Protein AF-A0A4P5STQ3-F1 (afdb_monomer_lite)

pLDDT: mean 89.89, std 7.42, range [56.19, 96.69]

Radius of gyration: 13.45 Å; chains: 1; bounding box: 28×28×45 Å

Sequence (102 aa):
MKIQGPSCEPVLYDSEYIRCVKFPNQDGLLADGDIAIIKRLQGNLIEYSARRVQRSVEDINFIPLSRDHSPYKGYNFHKDKILNSPQFEIIGKILFKFKIFS

Foldseek 3Di:
DADDDCQQPPPDDHRKDFDWDFDKLDCVQDDQQFWWWKWFDDPPDIDTDTFGWHDDPFKIKGHGNDPPPDPDDIDIDGPVCQSVDPGMMTGGTTPDIDHDDD

Secondary structure (DSSP, 8-state):
-B--SGGGTTTS-TT-EEEEEE-TT-GGGPPTT-EEEEEEEETTEEEEEEEEEEE-SSEEEEEES-SS-SS---EEEEHHHHTT-TTEEEEEEEEEEE----

Structure (mmCIF, N/CA/C/O backbone):
data_AF-A0A4P5STQ3-F1
#
_entry.id   AF-A0A4P5STQ3-F1
#
loop_
_atom_site.group_PDB
_atom_site.id
_atom_site.type_symbol
_atom_site.label_atom_id
_atom_site.label_alt_id
_atom_site.label_comp_id
_atom_site.label_asym_id
_atom_site.label_entity_id
_atom_site.label_seq_id
_atom_site.pdbx_PDB_ins_code
_atom_site.Cartn_x
_atom_site.Cartn_y
_atom_site.Cartn_z
_atom_site.occupancy
_atom_site.B_iso_or_equiv
_atom_site.auth_seq_id
_atom_site.auth_comp_id
_atom_site.auth_asym_id
_atom_site.auth_atom_id
_atom_site.pdbx_PDB_model_num
ATOM 1 N N . MET A 1 1 ? -2.918 -0.095 -12.462 1.00 88.62 1 MET A N 1
ATOM 2 C CA . MET A 1 1 ? -2.844 1.352 -12.134 1.00 88.62 1 MET A CA 1
ATOM 3 C C . MET A 1 1 ? -1.474 1.859 -12.562 1.00 88.62 1 MET A C 1
ATOM 5 O O . MET A 1 1 ? -0.557 1.047 -12.550 1.00 88.62 1 MET A O 1
ATOM 9 N N . LYS A 1 2 ? -1.336 3.126 -12.973 1.00 93.00 2 LYS A N 1
ATOM 10 C CA . LYS A 1 2 ? -0.034 3.744 -13.287 1.00 93.00 2 LYS A CA 1
ATOM 11 C C . LYS A 1 2 ? 0.484 4.472 -12.041 1.00 93.00 2 LYS A C 1
ATOM 13 O O . LYS A 1 2 ? -0.304 5.142 -11.379 1.00 93.00 2 LYS A O 1
ATOM 18 N N . ILE A 1 3 ? 1.761 4.311 -11.716 1.00 92.25 3 ILE A N 1
ATOM 19 C CA . ILE A 1 3 ? 2.431 5.017 -10.619 1.00 92.25 3 ILE A CA 1
ATOM 20 C C . ILE A 1 3 ? 2.738 6.449 -11.053 1.00 92.25 3 ILE A C 1
ATOM 22 O O . ILE A 1 3 ? 3.147 6.679 -12.193 1.00 92.25 3 ILE A O 1
ATOM 26 N N . GLN A 1 4 ? 2.520 7.394 -10.139 1.00 88.94 4 GLN A N 1
ATOM 27 C CA . GLN A 1 4 ? 2.823 8.809 -10.325 1.00 88.94 4 GLN A CA 1
ATOM 28 C C . GLN A 1 4 ? 3.613 9.330 -9.123 1.00 88.94 4 GLN A C 1
ATOM 30 O O . GLN A 1 4 ? 3.152 9.241 -7.983 1.00 88.94 4 GLN A O 1
ATOM 35 N N . GLY A 1 5 ? 4.780 9.905 -9.398 1.00 82.94 5 GLY A N 1
ATOM 36 C CA . GLY A 1 5 ? 5.634 10.571 -8.423 1.00 82.94 5 GLY A CA 1
ATOM 37 C C . GLY A 1 5 ? 6.581 9.649 -7.637 1.00 82.94 5 GLY A C 1
ATOM 38 O O . GLY A 1 5 ? 6.470 8.423 -7.683 1.00 82.94 5 GLY A O 1
ATOM 39 N N . PRO A 1 6 ? 7.510 10.246 -6.866 1.00 82.44 6 PRO A N 1
ATOM 40 C CA . PRO A 1 6 ? 8.651 9.536 -6.279 1.00 82.44 6 PRO A CA 1
ATOM 41 C C . PRO A 1 6 ? 8.381 8.954 -4.880 1.00 82.44 6 PRO A C 1
ATOM 43 O O . PRO A 1 6 ? 9.274 8.390 -4.251 1.00 82.44 6 PRO A O 1
ATOM 46 N N . SER A 1 7 ? 7.157 9.074 -4.350 1.00 77.06 7 SER A N 1
ATOM 47 C CA . SER A 1 7 ? 6.808 8.640 -2.981 1.00 77.06 7 SER A CA 1
ATOM 48 C C . SER A 1 7 ? 7.002 7.142 -2.732 1.00 77.06 7 SER A C 1
ATOM 50 O O . SER A 1 7 ? 7.034 6.690 -1.581 1.00 77.06 7 SER A O 1
ATOM 52 N N . CYS A 1 8 ? 7.129 6.379 -3.818 1.00 86.06 8 CYS A N 1
ATOM 53 C CA . CYS A 1 8 ? 7.253 4.939 -3.793 1.00 86.06 8 CYS A CA 1
ATOM 54 C C . CYS A 1 8 ? 8.670 4.413 -4.101 1.00 86.06 8 CYS A C 1
ATOM 56 O O . CYS A 1 8 ? 8.894 3.201 -4.042 1.00 86.06 8 CYS A O 1
ATOM 58 N N . GLU A 1 9 ? 9.631 5.288 -4.408 1.00 88.19 9 GLU A N 1
ATOM 59 C CA . GLU A 1 9 ? 10.974 4.901 -4.858 1.00 88.19 9 GLU A CA 1
ATOM 60 C C . GLU A 1 9 ? 11.904 4.515 -3.702 1.00 88.19 9 GLU A C 1
ATOM 62 O O . GLU A 1 9 ? 11.921 5.194 -2.686 1.00 88.19 9 GLU A O 1
ATOM 67 N N . PRO A 1 10 ? 12.729 3.461 -3.817 1.00 89.38 10 PRO A N 1
ATOM 68 C CA . PRO A 1 10 ? 13.092 2.757 -5.051 1.00 89.38 10 PRO A CA 1
ATOM 69 C C . PRO A 1 10 ? 12.220 1.526 -5.352 1.00 89.38 10 PRO A C 1
ATOM 71 O O . PRO A 1 10 ? 12.556 0.712 -6.207 1.00 89.38 10 PRO A O 1
ATOM 74 N N . VAL A 1 11 ? 11.125 1.320 -4.618 1.00 89.81 11 VAL A N 1
ATOM 75 C CA . VAL A 1 11 ? 10.326 0.092 -4.733 1.00 89.81 11 VAL A CA 1
ATOM 76 C C . VAL A 1 11 ? 9.442 0.124 -5.978 1.00 89.81 11 VAL A C 1
ATOM 78 O O . VAL A 1 11 ? 9.388 -0.860 -6.719 1.00 89.81 11 VAL A O 1
ATOM 81 N N . LEU A 1 12 ? 8.779 1.252 -6.227 1.00 90.94 12 LEU A N 1
ATOM 82 C CA . LEU A 1 12 ? 7.990 1.519 -7.428 1.00 90.94 12 LEU A CA 1
ATOM 83 C C . LEU A 1 12 ? 8.454 2.851 -8.012 1.00 90.94 12 LEU A C 1
ATOM 85 O O . LEU A 1 12 ? 8.505 3.844 -7.289 1.00 90.94 12 LEU A O 1
ATOM 89 N N . TYR A 1 13 ? 8.778 2.849 -9.298 1.00 90.62 13 TYR A N 1
ATOM 90 C CA . TYR A 1 13 ? 9.243 4.029 -10.019 1.00 90.62 13 TYR A CA 1
ATOM 91 C C . TYR A 1 13 ? 8.096 4.727 -10.737 1.00 90.62 13 TYR A C 1
ATOM 93 O O . TYR A 1 13 ? 7.099 4.092 -11.104 1.00 90.62 13 TYR A O 1
ATOM 101 N N . ASP A 1 14 ? 8.263 6.028 -10.975 1.00 89.88 14 ASP A N 1
ATOM 102 C CA . ASP A 1 14 ? 7.322 6.787 -11.792 1.00 89.88 14 ASP A CA 1
ATOM 103 C C . ASP A 1 14 ? 7.067 6.091 -13.139 1.00 89.88 14 ASP A C 1
ATOM 105 O O . ASP A 1 14 ? 7.953 5.484 -13.750 1.00 89.88 14 ASP A O 1
ATOM 109 N N . SER A 1 15 ? 5.812 6.154 -13.584 1.00 91.69 15 SER A N 1
ATOM 110 C CA . SER A 1 15 ? 5.339 5.576 -14.838 1.00 91.69 15 SER A CA 1
ATOM 111 C C . SER A 1 15 ? 5.368 4.045 -14.947 1.00 91.69 15 SER A C 1
ATOM 113 O O . SER A 1 15 ? 4.905 3.512 -15.958 1.00 91.69 15 SER A O 1
ATOM 115 N N . GLU A 1 16 ? 5.793 3.317 -13.907 1.00 93.81 16 GLU A N 1
ATOM 116 C CA . GLU A 1 16 ? 5.528 1.879 -13.803 1.00 93.81 16 GLU A CA 1
ATOM 117 C C . GLU A 1 16 ? 4.023 1.611 -13.680 1.00 93.81 16 GLU A C 1
ATOM 119 O O . GLU A 1 16 ? 3.249 2.399 -13.131 1.00 93.81 16 GLU A O 1
ATOM 124 N N . TYR A 1 17 ? 3.596 0.457 -14.178 1.00 95.06 17 TYR A N 1
ATOM 125 C CA . TYR A 1 17 ? 2.253 -0.051 -13.974 1.00 95.06 17 TYR A CA 1
ATOM 126 C C . TYR A 1 17 ? 2.263 -1.128 -12.901 1.00 95.06 17 TYR A C 1
ATOM 128 O O . TYR A 1 17 ? 3.208 -1.901 -12.769 1.00 95.06 17 TYR A O 1
ATOM 136 N N . ILE A 1 18 ? 1.173 -1.206 -12.149 1.00 94.94 18 ILE A N 1
ATOM 137 C CA . ILE A 1 18 ? 0.978 -2.206 -11.103 1.00 94.94 18 ILE A CA 1
ATOM 138 C C . ILE A 1 18 ? -0.302 -3.001 -11.333 1.00 94.94 18 ILE A C 1
ATOM 140 O O . ILE A 1 18 ? -1.347 -2.451 -11.724 1.00 94.94 18 ILE A O 1
ATOM 144 N N . ARG A 1 19 ? -0.225 -4.301 -11.043 1.00 95.50 19 ARG A N 1
ATOM 145 C CA . ARG A 1 19 ? -1.381 -5.188 -10.913 1.00 95.50 19 ARG A CA 1
ATOM 146 C C . ARG A 1 19 ? -1.668 -5.408 -9.437 1.00 95.50 19 ARG A C 1
ATOM 148 O O . ARG A 1 19 ? -0.761 -5.675 -8.654 1.00 95.50 19 ARG A O 1
ATOM 155 N N . CYS A 1 20 ? -2.940 -5.295 -9.077 1.00 94.75 20 CYS A N 1
ATOM 156 C CA . CYS A 1 20 ? -3.389 -5.368 -7.695 1.00 94.75 20 CYS A CA 1
ATOM 157 C C . CYS A 1 20 ? -4.513 -6.386 -7.576 1.00 94.75 20 CYS A C 1
ATOM 159 O O . CYS A 1 20 ? -5.310 -6.536 -8.506 1.00 94.75 20 CYS A O 1
ATOM 161 N N . VAL A 1 21 ? -4.597 -7.033 -6.423 1.00 95.06 21 VAL A N 1
ATOM 162 C CA . VAL A 1 21 ? -5.819 -7.701 -5.983 1.00 95.06 21 VAL A CA 1
ATOM 163 C C . VAL A 1 21 ? -6.612 -6.704 -5.140 1.00 95.06 21 VAL A C 1
ATOM 165 O O . VAL A 1 21 ? -6.038 -5.995 -4.313 1.00 95.06 21 VAL A O 1
ATOM 168 N N . LYS A 1 22 ? -7.916 -6.597 -5.399 1.00 94.19 22 LYS A N 1
ATOM 169 C CA . LYS A 1 22 ? -8.803 -5.644 -4.728 1.00 94.19 22 LYS A CA 1
ATOM 170 C C . LYS A 1 22 ? -9.555 -6.354 -3.606 1.00 94.19 22 LYS A C 1
ATOM 172 O O . LYS A 1 22 ? -10.200 -7.366 -3.863 1.00 94.19 22 LYS A O 1
ATOM 177 N N . PHE A 1 23 ? -9.496 -5.803 -2.400 1.00 93.81 23 PHE A N 1
ATOM 178 C CA . PHE A 1 23 ? -10.260 -6.261 -1.240 1.00 93.81 23 PHE A CA 1
ATOM 179 C C . PHE A 1 23 ? -10.553 -5.055 -0.334 1.00 93.81 23 PHE A C 1
ATOM 181 O O . PHE A 1 23 ? -9.776 -4.729 0.558 1.00 93.81 23 PHE A O 1
ATOM 188 N N . PRO A 1 24 ? -11.635 -4.309 -0.596 1.00 88.62 24 PRO A N 1
ATOM 189 C CA . PRO A 1 24 ? -11.890 -3.078 0.133 1.00 88.62 24 PRO A CA 1
ATOM 190 C C . PRO A 1 24 ? -12.162 -3.373 1.613 1.00 88.62 24 PRO A C 1
ATOM 192 O O . PRO A 1 24 ? -13.007 -4.214 1.917 1.00 88.62 24 PRO A O 1
ATOM 195 N N . ASN A 1 25 ? -11.455 -2.684 2.513 1.00 84.94 25 ASN A N 1
ATOM 196 C CA . ASN A 1 25 ? -11.626 -2.773 3.972 1.00 84.94 25 ASN A CA 1
ATOM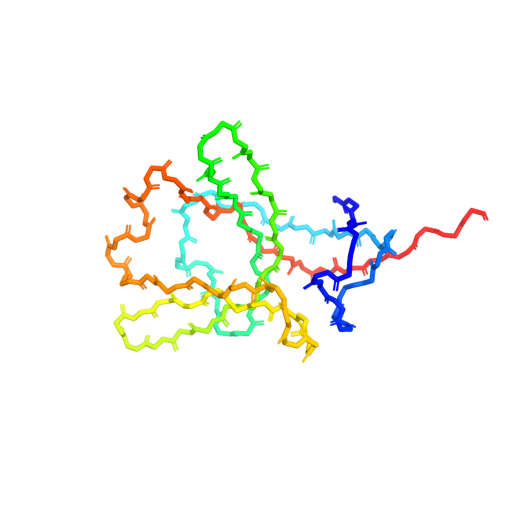 197 C C . ASN A 1 25 ? -11.563 -4.204 4.539 1.00 84.94 25 ASN A C 1
ATOM 199 O O . ASN A 1 25 ? -12.337 -4.582 5.414 1.00 84.94 25 ASN A O 1
ATOM 203 N N . GLN A 1 26 ? -10.616 -4.999 4.040 1.00 86.06 26 GLN A N 1
ATOM 204 C CA . GLN A 1 26 ? -10.295 -6.322 4.580 1.00 86.06 26 GLN A CA 1
ATOM 205 C C . GLN A 1 26 ? -8.808 -6.376 4.937 1.00 86.06 26 GLN A C 1
ATOM 207 O O . GLN A 1 26 ? -7.975 -6.831 4.153 1.00 86.06 26 GLN A O 1
ATOM 212 N N . ASP A 1 27 ? -8.453 -5.876 6.120 1.00 84.31 27 ASP A N 1
ATOM 213 C CA . ASP A 1 27 ? -7.058 -5.814 6.566 1.00 84.31 27 ASP A CA 1
ATOM 214 C C . ASP A 1 27 ? -6.459 -7.206 6.843 1.00 84.31 27 ASP A C 1
ATOM 216 O O . ASP A 1 27 ? -5.246 -7.374 6.740 1.00 84.31 27 ASP A O 1
ATOM 220 N N . GLY A 1 28 ? -7.286 -8.215 7.145 1.00 86.31 28 GLY A N 1
ATOM 221 C CA . GLY A 1 28 ? -6.857 -9.604 7.358 1.00 86.31 28 GLY A CA 1
ATOM 222 C C . GLY A 1 28 ? -6.184 -10.264 6.145 1.00 86.31 28 GLY A C 1
ATOM 223 O O . GLY A 1 28 ? -5.511 -11.278 6.297 1.00 86.31 28 GLY A O 1
ATOM 224 N N . LEU A 1 29 ? -6.314 -9.680 4.947 1.00 90.00 29 LEU A N 1
ATOM 225 C CA . LEU A 1 29 ? -5.656 -10.146 3.717 1.00 90.00 29 LEU A CA 1
ATOM 226 C C . LEU A 1 29 ? -4.270 -9.511 3.477 1.00 90.00 29 LEU A C 1
ATOM 228 O O . LEU A 1 29 ? -3.597 -9.836 2.487 1.00 90.00 29 LEU A O 1
ATOM 232 N N . LEU A 1 30 ? -3.845 -8.611 4.371 1.00 94.25 30 LEU A N 1
ATOM 233 C CA . LEU A 1 30 ? -2.530 -7.975 4.364 1.00 94.25 30 LEU A CA 1
ATOM 234 C C . LEU A 1 30 ? -1.581 -8.664 5.347 1.00 94.25 30 LEU A C 1
ATOM 236 O O . LEU A 1 30 ? -1.826 -8.683 6.558 1.00 94.25 30 LEU A O 1
ATOM 240 N N . ALA A 1 31 ? -0.462 -9.154 4.822 1.00 94.31 31 ALA A N 1
ATOM 241 C CA . ALA A 1 31 ? 0.655 -9.672 5.597 1.00 94.31 31 ALA A CA 1
ATOM 242 C C . ALA A 1 31 ? 1.705 -8.584 5.880 1.00 94.31 31 ALA A C 1
ATOM 244 O O . ALA A 1 31 ? 1.725 -7.527 5.246 1.00 94.31 31 ALA A O 1
ATOM 245 N N . ASP A 1 32 ? 2.596 -8.851 6.836 1.00 96.06 32 ASP A N 1
ATOM 246 C CA . ASP A 1 32 ? 3.778 -8.019 7.059 1.00 96.06 32 ASP A CA 1
ATOM 247 C C . ASP A 1 32 ? 4.650 -7.977 5.792 1.00 96.06 32 ASP A C 1
ATOM 249 O O . ASP A 1 32 ? 4.871 -9.001 5.146 1.00 96.06 32 ASP A O 1
ATOM 253 N N . GLY A 1 33 ? 5.096 -6.785 5.396 1.00 95.12 33 GLY A N 1
ATOM 254 C CA . GLY A 1 33 ? 5.882 -6.570 4.180 1.00 95.12 33 GLY A CA 1
ATOM 255 C C . GLY A 1 33 ? 5.075 -6.409 2.886 1.00 95.12 33 GLY A C 1
ATOM 256 O O . GLY A 1 33 ? 5.644 -5.918 1.904 1.00 95.12 33 GLY A O 1
ATOM 257 N N . ASP A 1 34 ? 3.773 -6.732 2.873 1.00 96.69 34 ASP A N 1
ATOM 258 C CA . ASP A 1 34 ? 2.906 -6.484 1.712 1.00 96.69 34 ASP A CA 1
ATOM 259 C C . ASP A 1 34 ? 2.920 -4.994 1.328 1.00 96.69 34 ASP A C 1
ATOM 261 O O . ASP A 1 34 ? 3.038 -4.103 2.175 1.00 96.69 34 ASP A O 1
ATOM 265 N N . ILE A 1 35 ? 2.745 -4.704 0.036 1.00 96.31 35 ILE A N 1
ATOM 266 C CA . ILE A 1 35 ? 2.549 -3.333 -0.441 1.00 96.31 35 ILE A CA 1
ATOM 267 C C . ILE A 1 35 ? 1.054 -3.103 -0.656 1.00 96.31 35 ILE A C 1
ATOM 269 O O . ILE A 1 35 ? 0.479 -3.538 -1.657 1.00 96.31 35 ILE A O 1
ATOM 273 N N . ALA A 1 36 ? 0.425 -2.419 0.293 1.00 96.25 36 ALA A N 1
ATOM 274 C CA . ALA A 1 36 ? -0.987 -2.075 0.244 1.00 96.25 36 ALA A CA 1
ATOM 275 C C . ALA A 1 36 ? -1.222 -0.821 -0.600 1.00 96.25 36 ALA A C 1
ATOM 277 O O . ALA A 1 36 ? -0.416 0.111 -0.590 1.00 96.25 36 ALA A O 1
ATOM 278 N N . ILE A 1 37 ? -2.366 -0.777 -1.279 1.00 95.75 37 ILE A N 1
ATOM 279 C CA . ILE A 1 37 ? -2.931 0.458 -1.814 1.00 95.75 37 ILE A CA 1
ATOM 280 C C . ILE A 1 37 ? -3.961 0.957 -0.824 1.00 95.75 37 ILE A C 1
ATOM 282 O O . ILE A 1 37 ? -4.913 0.246 -0.493 1.00 95.75 37 ILE A O 1
ATOM 286 N N . ILE A 1 38 ? -3.775 2.194 -0.390 1.00 95.00 38 ILE A N 1
ATOM 287 C CA . ILE A 1 38 ? -4.683 2.871 0.520 1.00 95.00 38 ILE A CA 1
ATOM 288 C C . ILE A 1 38 ? -5.264 4.101 -0.158 1.00 95.00 38 ILE A C 1
ATOM 290 O O . ILE A 1 38 ? -4.637 4.720 -1.022 1.00 95.00 38 ILE A O 1
ATOM 294 N N . LYS A 1 39 ? -6.468 4.454 0.262 1.00 94.69 39 LYS A N 1
ATOM 295 C CA . LYS A 1 39 ? -7.132 5.699 -0.080 1.00 94.69 39 LYS A CA 1
ATOM 296 C C . LYS A 1 39 ? -7.352 6.481 1.201 1.00 94.69 39 LYS A C 1
ATOM 298 O O . LYS A 1 39 ? -7.771 5.925 2.215 1.00 94.69 39 LYS A O 1
ATOM 303 N N . ARG A 1 40 ? -7.076 7.776 1.148 1.00 92.88 40 ARG A N 1
ATOM 304 C CA . ARG A 1 40 ? -7.234 8.691 2.270 1.00 92.88 40 ARG A CA 1
ATOM 305 C C . ARG A 1 40 ? -7.982 9.939 1.857 1.00 92.88 40 ARG A C 1
ATOM 307 O O . ARG A 1 40 ? -7.759 10.464 0.770 1.00 92.88 40 ARG A O 1
ATOM 314 N N . LEU A 1 41 ? -8.823 10.427 2.758 1.00 92.81 41 LEU A N 1
ATOM 315 C CA . LEU A 1 41 ? -9.491 11.712 2.622 1.00 92.81 41 LEU A CA 1
ATOM 316 C C . LEU A 1 41 ? -8.762 12.754 3.480 1.00 92.81 41 LEU A C 1
ATOM 318 O O . LEU A 1 41 ? -8.598 12.570 4.685 1.00 92.81 41 LEU A O 1
ATOM 322 N N . GLN A 1 42 ? -8.318 13.845 2.861 1.00 86.62 42 GLN A N 1
ATOM 323 C CA . GLN A 1 42 ? -7.696 14.986 3.533 1.00 86.62 42 GLN A CA 1
ATOM 324 C C . GLN A 1 42 ? -8.453 16.265 3.184 1.00 86.62 42 GLN A C 1
ATOM 326 O O . GLN A 1 42 ? -8.215 16.883 2.146 1.00 86.62 42 GLN A O 1
ATOM 331 N N . GLY A 1 43 ? -9.394 16.650 4.047 1.00 87.50 43 GLY A N 1
ATOM 332 C CA . GLY A 1 43 ? -10.355 17.699 3.711 1.00 87.50 43 GLY A CA 1
ATOM 333 C C . GLY A 1 43 ? -11.155 17.288 2.474 1.00 87.50 43 GLY A C 1
ATOM 334 O O . GLY A 1 43 ? -11.824 16.260 2.494 1.00 87.50 43 GLY A O 1
ATOM 335 N N . ASN A 1 44 ? -11.020 18.050 1.388 1.00 89.25 44 ASN A N 1
ATOM 336 C CA . ASN A 1 44 ? -11.698 17.782 0.114 1.00 89.25 44 ASN A CA 1
ATOM 337 C C . ASN A 1 44 ? -10.838 16.994 -0.894 1.00 89.25 44 ASN A C 1
ATOM 339 O O . ASN A 1 44 ? -11.277 16.757 -2.017 1.00 89.25 44 ASN A O 1
ATOM 343 N N . LEU A 1 45 ? -9.610 16.615 -0.528 1.00 90.38 45 LEU A N 1
ATOM 344 C CA . LEU A 1 45 ? -8.690 15.895 -1.408 1.00 90.38 45 LEU A CA 1
ATOM 345 C C . LEU A 1 45 ? -8.720 14.393 -1.128 1.00 90.38 45 LEU A C 1
ATOM 347 O O . LEU A 1 45 ? -8.735 13.965 0.027 1.00 90.38 45 LEU A O 1
ATOM 351 N N . ILE A 1 46 ? -8.675 13.597 -2.199 1.00 91.62 46 ILE A N 1
ATOM 352 C CA . ILE A 1 46 ? -8.519 12.143 -2.129 1.00 91.62 46 ILE A CA 1
ATOM 353 C C . ILE A 1 46 ? -7.092 11.791 -2.546 1.00 91.62 46 ILE A C 1
ATOM 355 O O . ILE A 1 46 ? -6.682 12.049 -3.676 1.00 91.62 46 ILE A O 1
ATOM 359 N N . GLU A 1 47 ? -6.352 11.174 -1.634 1.00 89.75 47 GLU A N 1
ATOM 360 C CA . GLU A 1 47 ? -5.019 10.629 -1.875 1.00 89.75 47 GLU A CA 1
ATOM 361 C C . GLU A 1 47 ? -5.133 9.117 -2.091 1.00 89.75 47 GLU A C 1
ATOM 363 O O . GLU A 1 47 ? -5.698 8.417 -1.251 1.00 89.75 47 GLU A O 1
ATOM 368 N N . TYR A 1 48 ? -4.551 8.601 -3.175 1.00 91.75 48 TYR A N 1
ATOM 369 C CA . TYR A 1 48 ? -4.261 7.175 -3.326 1.00 91.75 48 TYR A CA 1
ATOM 370 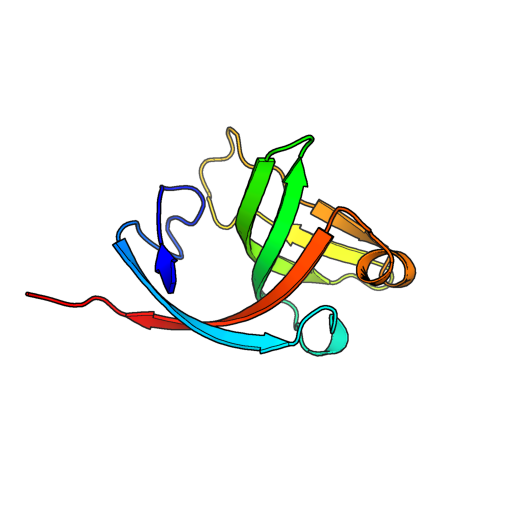C C . TYR A 1 48 ? -2.752 6.981 -3.225 1.00 91.75 48 TYR A C 1
ATOM 372 O O . TYR A 1 48 ? -2.005 7.605 -3.978 1.00 91.75 48 TYR A O 1
ATOM 380 N N . SER A 1 49 ? -2.288 6.121 -2.321 1.00 91.81 49 SER A N 1
ATOM 381 C CA . SER A 1 49 ? -0.854 5.851 -2.181 1.00 91.81 49 SER A CA 1
ATOM 382 C C . SER A 1 49 ? -0.553 4.384 -1.893 1.00 91.81 49 SER A C 1
ATOM 384 O O . SER A 1 49 ? -1.374 3.653 -1.335 1.00 91.81 49 SER A O 1
ATOM 386 N N . ALA A 1 50 ? 0.635 3.946 -2.319 1.00 93.81 50 ALA A N 1
ATOM 387 C CA . ALA A 1 50 ? 1.162 2.620 -2.025 1.00 93.81 50 ALA A CA 1
ATOM 388 C C . ALA A 1 50 ? 2.048 2.680 -0.775 1.00 93.81 50 ALA A C 1
ATOM 390 O O . ALA A 1 50 ? 2.898 3.564 -0.652 1.00 93.81 50 ALA A O 1
ATOM 391 N N . ARG A 1 51 ? 1.845 1.755 0.165 1.00 93.81 51 ARG A N 1
ATOM 392 C CA . ARG A 1 51 ? 2.520 1.750 1.471 1.00 93.81 51 ARG A CA 1
ATOM 393 C C . ARG A 1 51 ? 2.939 0.339 1.856 1.00 93.81 51 ARG A C 1
ATOM 395 O O . ARG A 1 51 ? 2.210 -0.611 1.583 1.00 93.81 51 ARG A O 1
ATOM 402 N N . ARG A 1 52 ? 4.091 0.203 2.516 1.00 95.00 52 ARG A N 1
ATOM 403 C CA . ARG A 1 52 ? 4.507 -1.072 3.110 1.00 95.00 52 ARG A CA 1
ATOM 404 C C . ARG A 1 52 ? 3.713 -1.313 4.383 1.00 95.00 52 ARG A C 1
ATOM 406 O O . ARG A 1 52 ? 3.663 -0.440 5.245 1.00 95.00 52 ARG A O 1
ATOM 413 N N . VAL A 1 53 ? 3.120 -2.490 4.491 1.00 96.44 53 VAL A N 1
ATOM 414 C CA . VAL A 1 53 ? 2.428 -2.936 5.694 1.00 96.44 53 VAL A CA 1
ATOM 415 C C . VAL A 1 53 ? 3.463 -3.414 6.702 1.00 96.44 53 VAL A C 1
ATOM 417 O O . VAL A 1 53 ? 4.336 -4.209 6.360 1.00 96.44 53 VAL A O 1
ATOM 420 N N . GLN A 1 54 ? 3.353 -2.938 7.938 1.00 96.25 54 GLN A N 1
ATOM 421 C CA . GLN A 1 54 ? 4.055 -3.504 9.080 1.00 96.25 54 GLN A CA 1
ATOM 422 C C . GLN A 1 54 ? 3.059 -3.796 10.202 1.00 96.25 54 GLN A C 1
ATOM 424 O O . GLN A 1 54 ? 2.368 -2.886 10.662 1.00 96.25 54 GLN A O 1
ATOM 429 N N . ARG A 1 55 ? 2.967 -5.045 10.659 1.00 93.69 55 ARG A N 1
ATOM 430 C CA . ARG A 1 55 ? 2.014 -5.446 11.707 1.00 93.69 55 ARG A CA 1
ATOM 431 C C . ARG A 1 55 ? 2.717 -5.618 13.050 1.00 93.69 55 ARG A C 1
ATOM 433 O O . ARG A 1 55 ? 3.803 -6.181 13.123 1.00 93.69 55 ARG A O 1
ATOM 440 N N . SER A 1 56 ? 2.064 -5.175 14.118 1.00 92.12 56 SER A N 1
ATOM 441 C CA . SER A 1 56 ? 2.406 -5.546 15.494 1.00 92.12 56 SER A CA 1
ATOM 442 C C . SER A 1 56 ? 1.289 -6.419 16.077 1.00 92.12 56 SER A C 1
ATOM 444 O O . SER A 1 56 ? 0.383 -6.853 15.354 1.00 92.12 56 SER A O 1
ATOM 446 N N . VAL A 1 57 ? 1.348 -6.722 17.377 1.00 90.88 57 VAL A N 1
ATOM 447 C CA . VAL A 1 57 ? 0.288 -7.475 18.068 1.00 90.88 57 VAL A CA 1
ATOM 448 C C . VAL A 1 57 ? -1.043 -6.718 18.002 1.00 90.88 57 VAL A C 1
ATOM 450 O O . VAL A 1 57 ? -2.048 -7.308 17.605 1.00 90.88 57 VAL A O 1
ATOM 453 N N . GLU A 1 58 ? -1.035 -5.413 18.259 1.00 94.25 58 GLU A N 1
ATOM 454 C CA . GLU A 1 58 ? -2.251 -4.590 18.386 1.00 94.25 58 GLU A CA 1
ATOM 455 C C . GLU A 1 58 ? -2.481 -3.660 17.188 1.00 94.25 58 GLU A C 1
ATOM 457 O O . GLU A 1 58 ? -3.618 -3.291 16.892 1.00 94.25 58 GLU A O 1
ATOM 462 N N . ASP A 1 59 ? -1.429 -3.365 16.421 1.00 94.94 59 ASP A N 1
ATOM 463 C CA . ASP A 1 59 ? -1.471 -2.340 15.384 1.00 94.94 59 ASP A CA 1
ATOM 464 C C . ASP A 1 59 ? -1.164 -2.863 13.982 1.00 94.94 59 ASP A C 1
ATOM 466 O O . ASP A 1 59 ? -0.571 -3.927 13.757 1.00 94.94 59 AS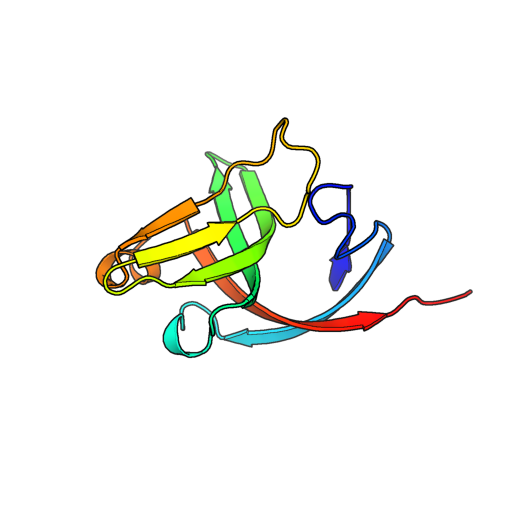P A O 1
ATOM 470 N N . ILE A 1 60 ? -1.544 -2.037 13.015 1.00 95.38 60 ILE A N 1
ATOM 471 C CA . ILE A 1 60 ? -1.116 -2.094 11.628 1.00 95.38 60 ILE A CA 1
ATOM 472 C C . ILE A 1 60 ? -0.562 -0.726 11.216 1.00 95.38 60 ILE A C 1
ATOM 474 O O . ILE A 1 60 ? -1.178 0.322 11.420 1.00 95.38 60 ILE A O 1
ATOM 478 N N . ASN A 1 61 ? 0.625 -0.745 10.623 1.00 95.12 61 ASN A N 1
ATOM 479 C CA . ASN A 1 61 ? 1.348 0.427 10.161 1.00 95.12 61 ASN A CA 1
ATOM 480 C C . ASN A 1 61 ? 1.443 0.416 8.634 1.00 95.12 61 ASN A C 1
ATOM 482 O O . ASN A 1 61 ? 1.752 -0.606 8.027 1.00 95.12 61 ASN A O 1
ATOM 486 N N . PHE A 1 62 ? 1.230 1.574 8.018 1.00 94.56 62 PHE A N 1
ATOM 487 C CA . PHE A 1 62 ? 1.389 1.822 6.589 1.00 94.56 62 PHE A CA 1
ATOM 488 C C . PHE A 1 62 ? 2.544 2.791 6.392 1.00 94.56 62 PHE A C 1
ATOM 490 O O . PHE A 1 62 ? 2.401 4.005 6.545 1.00 94.56 62 PHE A O 1
ATOM 497 N N . ILE A 1 63 ? 3.704 2.244 6.066 1.00 92.69 63 ILE A N 1
ATOM 498 C CA . ILE A 1 63 ? 4.968 2.967 5.999 1.00 92.69 63 ILE A CA 1
ATOM 499 C C . ILE A 1 63 ? 5.181 3.458 4.560 1.00 92.69 63 ILE A C 1
ATOM 501 O O . ILE A 1 63 ? 4.887 2.719 3.613 1.00 92.69 63 ILE A O 1
ATOM 505 N N . PRO A 1 64 ? 5.666 4.697 4.346 1.00 90.44 64 PRO A N 1
ATOM 506 C CA . PRO A 1 64 ? 6.137 5.119 3.031 1.00 90.44 64 PRO A CA 1
ATOM 507 C C . PRO A 1 64 ? 7.149 4.117 2.464 1.00 90.44 64 PRO A C 1
ATOM 509 O O . PRO A 1 64 ? 7.969 3.567 3.195 1.00 90.44 64 PRO A O 1
ATOM 512 N N . LEU A 1 65 ? 7.105 3.880 1.155 1.00 89.88 65 LEU A N 1
ATOM 513 C CA . LEU A 1 65 ? 8.128 3.055 0.505 1.00 89.88 65 LEU A CA 1
ATOM 514 C C . LEU A 1 65 ? 9.414 3.851 0.255 1.00 89.88 65 LEU A C 1
ATOM 516 O O . LEU A 1 65 ? 10.476 3.238 0.119 1.00 89.88 65 LEU A O 1
ATOM 520 N N . SER A 1 66 ? 9.307 5.186 0.212 1.00 84.88 66 SER A N 1
ATOM 521 C CA . SER A 1 66 ? 10.446 6.068 0.004 1.00 84.88 66 SER A CA 1
ATOM 522 C C . SER A 1 66 ? 11.475 5.994 1.123 1.00 84.88 66 SER A C 1
ATOM 524 O O . SER A 1 66 ? 11.122 6.044 2.301 1.00 84.88 66 SER A O 1
ATOM 526 N N . ARG A 1 67 ? 12.749 5.872 0.733 1.00 73.00 67 ARG A N 1
ATOM 527 C CA . ARG A 1 67 ? 13.901 5.938 1.648 1.00 73.00 67 ARG A CA 1
ATOM 528 C C . ARG A 1 67 ? 14.295 7.379 1.981 1.00 73.00 67 ARG A C 1
ATOM 530 O O . ARG A 1 67 ? 14.886 7.614 3.031 1.00 73.00 67 ARG A O 1
ATOM 537 N N . ASP A 1 68 ? 13.924 8.331 1.127 1.00 69.25 68 ASP A N 1
ATOM 538 C CA . ASP A 1 68 ? 14.261 9.741 1.298 1.00 69.25 68 ASP A CA 1
ATOM 539 C C . ASP A 1 68 ? 13.206 10.403 2.200 1.00 69.25 68 ASP A C 1
ATOM 541 O O . ASP A 1 68 ? 12.137 10.860 1.788 1.00 69.25 68 ASP A O 1
ATOM 545 N N . HIS A 1 69 ? 13.499 10.362 3.499 1.00 56.19 69 HIS A N 1
ATOM 546 C CA . HIS A 1 69 ? 12.639 10.748 4.618 1.00 56.19 69 HIS A CA 1
ATOM 547 C C . HIS A 1 69 ? 12.320 12.254 4.712 1.00 56.19 69 HIS A C 1
ATOM 549 O O . HIS A 1 69 ? 12.725 12.887 5.685 1.00 56.19 69 HIS A O 1
ATOM 555 N N . SER A 1 70 ? 11.579 12.874 3.782 1.00 56.88 70 SER A N 1
ATOM 556 C CA . SER A 1 70 ? 11.330 14.325 3.954 1.00 56.88 70 SER A CA 1
ATOM 557 C C . SER A 1 70 ? 9.933 14.915 3.723 1.00 56.88 70 SER A C 1
ATOM 559 O O . SER A 1 70 ? 9.683 15.996 4.248 1.00 56.88 70 SER A O 1
ATOM 561 N N . PRO A 1 71 ? 8.957 14.236 3.088 1.00 71.25 71 PRO A N 1
ATOM 562 C CA . PRO A 1 71 ? 7.556 14.661 3.298 1.00 71.25 71 PRO A CA 1
ATOM 563 C C . PRO A 1 71 ? 6.545 13.544 3.596 1.00 71.25 71 PRO A C 1
ATOM 565 O O . PRO A 1 71 ? 5.444 13.819 4.080 1.00 71.25 71 PRO A O 1
ATOM 568 N N . TYR A 1 72 ? 6.867 12.281 3.318 1.00 77.00 72 TYR A N 1
ATOM 569 C CA . TYR A 1 72 ? 5.869 11.212 3.363 1.00 77.00 72 TYR A CA 1
ATOM 570 C C . TYR A 1 72 ? 5.723 10.647 4.774 1.00 77.00 72 TYR A C 1
ATOM 572 O O . TYR A 1 72 ? 6.637 10.031 5.314 1.00 77.00 72 TYR A O 1
ATOM 580 N N . LYS A 1 73 ? 4.545 10.832 5.373 1.00 83.31 73 LYS A N 1
ATOM 581 C CA . LYS A 1 73 ? 4.224 10.293 6.700 1.00 83.31 73 LYS A CA 1
ATOM 582 C C . LYS A 1 73 ? 3.669 8.877 6.593 1.00 83.31 73 LYS A C 1
ATOM 584 O O . LYS A 1 73 ? 2.962 8.567 5.632 1.00 83.31 73 LYS A O 1
ATOM 589 N N . GLY A 1 74 ? 4.010 8.030 7.561 1.00 88.50 74 GLY A N 1
ATOM 590 C CA . GLY A 1 74 ? 3.339 6.749 7.766 1.00 88.50 74 GLY A CA 1
ATOM 591 C C . GLY A 1 74 ? 2.020 6.916 8.513 1.00 88.50 74 GLY A C 1
ATOM 592 O O . GLY A 1 74 ? 1.746 7.979 9.072 1.00 88.50 74 GLY A O 1
ATOM 593 N N . TYR A 1 75 ? 1.215 5.859 8.522 1.00 91.50 75 TYR A N 1
ATOM 594 C CA . TYR A 1 75 ? -0.061 5.823 9.235 1.00 91.50 75 TYR A CA 1
ATOM 595 C C . TYR A 1 75 ? -0.105 4.607 10.145 1.00 91.50 75 TYR A C 1
ATOM 597 O O . TYR A 1 75 ? 0.171 3.501 9.692 1.00 91.50 75 TYR A O 1
ATOM 605 N N . ASN A 1 76 ? -0.451 4.816 11.407 1.00 94.12 76 ASN A N 1
ATOM 606 C CA . ASN A 1 76 ? -0.615 3.763 12.398 1.00 94.12 76 ASN A CA 1
ATOM 607 C C . ASN A 1 76 ? -2.090 3.695 12.792 1.00 94.12 76 ASN A C 1
ATOM 609 O O . ASN A 1 76 ? -2.733 4.729 12.988 1.00 94.12 76 ASN A O 1
ATOM 613 N N . PHE A 1 77 ? -2.608 2.478 12.889 1.00 94.06 77 PHE A N 1
ATOM 614 C CA . PHE A 1 77 ? -3.946 2.217 13.383 1.00 94.06 77 PHE A CA 1
ATOM 615 C C . PHE A 1 77 ? -3.914 1.019 14.318 1.00 94.06 77 PHE A C 1
ATOM 617 O O . PHE A 1 77 ? -3.341 -0.015 13.977 1.00 94.06 77 PHE A O 1
ATOM 624 N N . HIS A 1 78 ? -4.644 1.128 15.424 1.00 93.88 78 HIS A N 1
ATOM 625 C CA . HIS A 1 78 ? -5.081 -0.045 16.170 1.00 93.88 78 HIS A CA 1
ATOM 626 C C . HIS A 1 78 ? -5.967 -0.910 15.260 1.00 93.88 78 HIS A C 1
ATOM 628 O O . HIS A 1 78 ? -6.838 -0.369 14.563 1.00 93.88 78 HIS A O 1
ATOM 634 N N . LYS A 1 79 ? -5.776 -2.234 15.260 1.00 89.12 79 LYS A N 1
ATOM 635 C CA . LYS A 1 79 ? -6.457 -3.161 14.331 1.00 89.12 79 LYS A CA 1
ATOM 636 C C . LYS A 1 79 ? -7.983 -3.046 14.369 1.00 89.12 79 LYS A C 1
ATOM 638 O O . LYS A 1 79 ? -8.618 -3.066 13.323 1.00 89.12 79 LYS A O 1
ATOM 643 N N . ASP A 1 80 ? -8.565 -2.790 15.536 1.00 89.50 80 ASP A N 1
ATOM 644 C CA . ASP A 1 80 ? -10.026 -2.644 15.681 1.00 89.50 80 ASP A CA 1
ATOM 645 C C . ASP A 1 80 ? -10.590 -1.325 15.121 1.00 89.50 80 ASP A C 1
ATOM 647 O O . ASP A 1 80 ? -11.800 -1.162 14.948 1.00 89.50 80 ASP A O 1
ATOM 651 N N . LYS A 1 81 ? -9.726 -0.339 14.853 1.00 89.19 81 LYS A N 1
ATOM 652 C CA . LYS A 1 81 ? -10.143 1.009 14.437 1.00 89.19 81 LYS A CA 1
ATOM 653 C C . LYS A 1 81 ? -10.028 1.238 12.938 1.00 89.19 81 LYS A C 1
ATOM 655 O O . LYS A 1 81 ? -10.720 2.108 12.414 1.00 89.19 81 LYS A O 1
ATOM 660 N N . ILE A 1 82 ? -9.175 0.486 12.245 1.00 89.12 82 ILE A N 1
ATOM 661 C CA . ILE A 1 82 ? -8.858 0.751 10.838 1.00 89.12 82 ILE A CA 1
ATOM 662 C C . ILE A 1 82 ? -10.078 0.638 9.922 1.00 89.12 82 ILE A C 1
ATOM 664 O O . ILE A 1 82 ? -10.311 1.530 9.111 1.00 89.12 82 ILE A O 1
ATOM 668 N N . LEU A 1 83 ? -10.888 -0.408 10.095 1.00 86.19 83 LEU A N 1
ATOM 669 C CA . LEU A 1 83 ? -12.060 -0.669 9.253 1.00 86.19 83 LEU A CA 1
ATOM 670 C C . LEU A 1 83 ? -13.208 0.319 9.502 1.00 86.19 83 LEU A C 1
ATOM 672 O O . LEU A 1 83 ? -14.102 0.449 8.671 1.00 86.19 83 LEU A O 1
ATOM 676 N N . ASN A 1 84 ? -13.157 1.037 10.625 1.00 87.00 84 ASN A N 1
ATOM 677 C CA . ASN A 1 84 ? -14.158 2.016 11.038 1.00 87.00 84 ASN A CA 1
ATOM 678 C C . ASN A 1 84 ? -13.741 3.461 10.722 1.00 87.00 84 ASN A C 1
ATOM 680 O O . ASN A 1 84 ? -14.451 4.399 11.083 1.00 87.00 84 ASN A O 1
ATOM 684 N N . SER A 1 85 ? -12.584 3.673 10.086 1.00 88.56 85 SER A N 1
ATOM 685 C CA . SER A 1 85 ? -12.094 5.016 9.789 1.00 88.56 85 SER A CA 1
ATOM 686 C C . SER A 1 85 ? -12.797 5.601 8.555 1.00 88.56 85 SER A C 1
ATOM 688 O O . SER A 1 85 ? -12.573 5.125 7.445 1.00 88.56 85 SER A O 1
ATOM 690 N N . PRO A 1 86 ? -13.592 6.682 8.676 1.00 87.56 86 PRO A N 1
ATOM 691 C CA . PRO A 1 86 ? -14.287 7.271 7.525 1.00 87.56 86 PRO A CA 1
ATOM 692 C C . PRO A 1 86 ? -13.340 7.977 6.542 1.00 87.56 86 PRO A C 1
ATOM 694 O O . PRO A 1 86 ? -13.723 8.301 5.421 1.00 87.56 86 PRO A O 1
ATOM 697 N N . GLN A 1 87 ? -12.103 8.246 6.961 1.00 92.00 87 GLN A N 1
ATOM 698 C CA . GLN A 1 87 ? -11.100 8.966 6.175 1.00 92.00 87 GLN A CA 1
ATOM 699 C C . GLN A 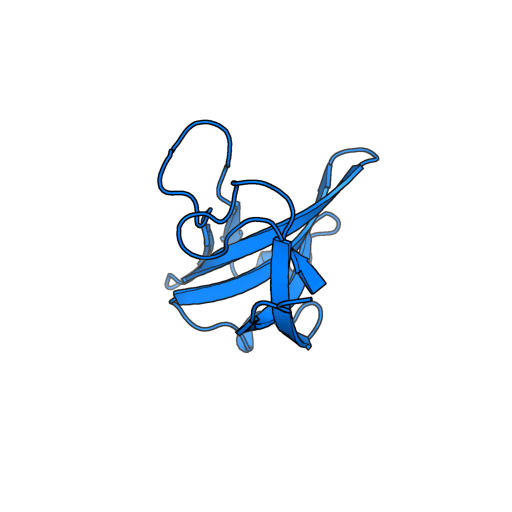1 87 ? -10.043 8.037 5.573 1.00 92.00 87 GLN A C 1
ATOM 701 O O . GLN A 1 87 ? -9.101 8.527 4.948 1.00 92.00 87 GLN A O 1
ATOM 706 N N . PHE A 1 88 ? -10.161 6.722 5.772 1.00 93.88 88 PHE A N 1
ATOM 707 C CA . PHE A 1 88 ? -9.152 5.753 5.372 1.00 93.88 88 PHE A CA 1
ATOM 708 C C . PHE A 1 88 ? -9.808 4.486 4.832 1.00 93.88 88 PHE A C 1
ATOM 710 O O . PHE A 1 88 ? -10.696 3.918 5.451 1.00 93.88 88 PHE A O 1
ATOM 717 N N . GLU A 1 89 ? -9.341 4.025 3.681 1.00 94.75 89 GLU A N 1
ATOM 718 C CA . GLU A 1 89 ? -9.833 2.808 3.048 1.00 94.75 89 GLU A CA 1
ATOM 719 C C . GLU A 1 89 ? -8.637 1.994 2.554 1.00 94.75 89 GLU A C 1
ATOM 721 O O . 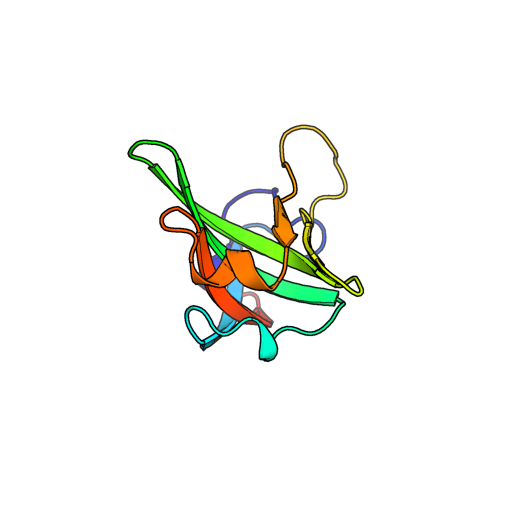GLU A 1 89 ? -7.766 2.502 1.840 1.00 94.75 89 GLU A O 1
ATOM 726 N N . ILE A 1 90 ? -8.598 0.712 2.915 1.00 95.25 90 ILE A N 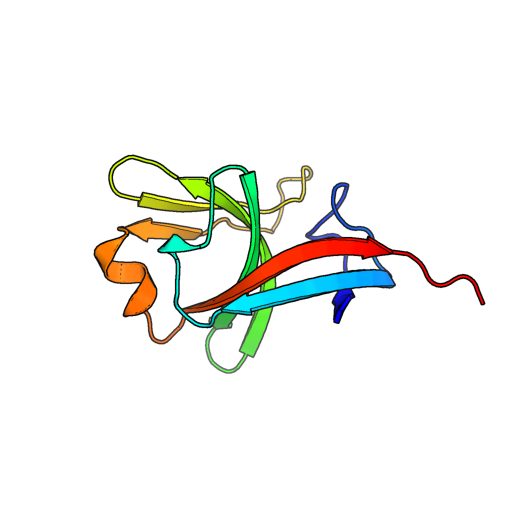1
ATOM 727 C CA . ILE A 1 90 ? -7.695 -0.245 2.269 1.00 95.25 90 ILE A CA 1
ATOM 728 C C . ILE A 1 90 ? -8.351 -0.629 0.954 1.00 95.25 90 ILE A C 1
ATOM 730 O O . ILE A 1 90 ? -9.459 -1.147 0.966 1.00 95.25 90 ILE A O 1
ATOM 734 N N . ILE A 1 91 ? -7.676 -0.414 -0.171 1.00 96.06 91 ILE A N 1
ATOM 735 C CA . ILE A 1 91 ? -8.197 -0.778 -1.494 1.00 96.06 91 ILE A CA 1
ATOM 736 C C . ILE A 1 91 ? -7.816 -2.218 -1.852 1.00 96.06 91 ILE A C 1
ATOM 738 O O . ILE A 1 91 ? -8.587 -2.944 -2.488 1.00 96.06 91 ILE A O 1
ATOM 742 N N . GLY A 1 92 ? -6.609 -2.631 -1.471 1.00 96.12 92 GLY A N 1
ATOM 743 C CA . GLY A 1 92 ? -6.061 -3.942 -1.792 1.00 96.12 92 GLY A CA 1
ATOM 744 C C . GLY A 1 92 ? -4.544 -3.976 -1.664 1.00 96.12 92 GLY A C 1
ATOM 745 O O . GLY A 1 92 ? -3.954 -3.109 -1.018 1.00 96.12 92 GLY A O 1
ATOM 746 N N . LYS A 1 93 ? -3.899 -4.941 -2.326 1.00 96.31 93 LYS A N 1
ATOM 747 C CA . LYS A 1 93 ? -2.432 -5.031 -2.382 1.00 96.31 93 LYS A CA 1
ATOM 748 C C . LYS A 1 93 ? -1.892 -5.235 -3.784 1.00 96.31 93 LYS A C 1
ATOM 750 O O . LYS A 1 93 ? -2.565 -5.782 -4.661 1.00 96.31 93 LYS A O 1
ATOM 755 N N . ILE A 1 94 ? -0.657 -4.795 -3.970 1.00 96.19 94 ILE A N 1
ATOM 756 C CA . ILE A 1 94 ? 0.100 -4.958 -5.204 1.00 96.19 94 ILE A CA 1
ATOM 757 C C . ILE A 1 94 ? 0.610 -6.395 -5.277 1.00 96.19 94 ILE A C 1
ATOM 759 O O . ILE A 1 94 ? 1.186 -6.904 -4.322 1.00 96.19 94 ILE A O 1
ATOM 763 N N . LEU A 1 95 ? 0.395 -7.038 -6.422 1.00 95.38 95 LEU A N 1
ATOM 764 C CA . LEU A 1 95 ? 0.916 -8.373 -6.710 1.00 95.38 95 LEU A CA 1
ATOM 765 C C . LEU A 1 95 ? 2.248 -8.289 -7.451 1.00 95.38 95 LEU A C 1
ATOM 767 O O . LEU A 1 95 ? 3.199 -8.981 -7.113 1.00 95.38 95 LEU A O 1
ATOM 771 N N . PHE A 1 96 ? 2.308 -7.436 -8.474 1.00 93.62 96 PHE A N 1
ATOM 772 C CA . PHE A 1 96 ? 3.509 -7.221 -9.269 1.00 93.62 96 PHE A CA 1
ATOM 773 C C . PHE A 1 96 ? 3.461 -5.873 -9.989 1.00 93.62 96 PHE A C 1
ATOM 775 O O . PHE A 1 96 ? 2.397 -5.261 -10.157 1.00 93.62 96 PHE A O 1
ATOM 782 N N . LYS A 1 97 ? 4.636 -5.437 -10.442 1.00 94.62 97 LYS A N 1
ATOM 783 C CA . LYS A 1 97 ? 4.844 -4.237 -11.250 1.00 94.62 97 LYS A CA 1
ATOM 784 C C . LYS A 1 97 ? 5.386 -4.602 -12.629 1.00 94.62 97 LYS A C 1
ATOM 786 O O . LYS A 1 97 ? 6.017 -5.643 -12.784 1.00 94.62 97 LYS A O 1
ATOM 791 N N . PHE A 1 98 ? 5.139 -3.756 -13.618 1.00 94.44 98 PHE A N 1
ATOM 792 C CA . PHE A 1 98 ? 5.598 -3.941 -14.989 1.00 94.44 98 PHE A CA 1
ATOM 793 C C . PHE A 1 98 ? 5.791 -2.591 -15.688 1.00 94.44 98 PHE A C 1
ATOM 795 O O . PHE A 1 98 ? 5.180 -1.589 -15.315 1.00 94.44 98 PHE A O 1
ATOM 802 N N . LYS A 1 99 ? 6.640 -2.566 -16.718 1.00 92.25 99 LYS A N 1
ATOM 803 C CA . LYS A 1 99 ? 6.818 -1.418 -17.616 1.00 92.25 99 LYS A CA 1
ATOM 804 C C . LYS A 1 99 ? 6.292 -1.782 -18.998 1.00 92.25 99 LYS A C 1
ATOM 806 O O . LYS A 1 99 ? 6.458 -2.913 -19.442 1.00 92.25 99 LYS A O 1
ATOM 811 N N . ILE A 1 100 ? 5.647 -0.822 -19.649 1.00 88.50 100 ILE A N 1
ATOM 812 C CA . ILE A 1 100 ? 5.255 -0.927 -21.054 1.00 88.50 100 ILE A CA 1
ATOM 813 C C . ILE A 1 100 ? 6.320 -0.169 -21.839 1.00 88.50 100 ILE A C 1
ATOM 815 O O . ILE A 1 100 ? 6.506 1.023 -21.602 1.00 88.50 100 ILE A O 1
ATOM 819 N N . PHE A 1 101 ? 7.030 -0.864 -22.721 1.00 82.31 101 PHE A N 1
ATOM 820 C CA . PHE A 1 101 ? 7.938 -0.242 -23.677 1.00 82.31 101 PHE A CA 1
ATOM 821 C C . PHE A 1 101 ? 7.144 -0.041 -24.966 1.00 82.31 101 PHE A C 1
ATOM 823 O O . PHE A 1 101 ? 6.643 -1.014 -25.529 1.00 82.31 101 PHE A O 1
ATOM 830 N N . SER A 1 102 ? 6.939 1.218 -25.344 1.00 70.00 102 SER A N 1
ATOM 831 C CA . SER A 1 102 ? 6.362 1.624 -26.629 1.00 70.00 102 SER A CA 1
ATOM 832 C C . SER A 1 102 ? 7.461 1.848 -27.649 1.00 70.00 102 SER A C 1
ATOM 834 O O . SER A 1 102 ? 8.441 2.518 -27.245 1.00 70.00 102 SER A O 1
#